Protein AF-A0A397CGH1-F1 (afdb_monomer_lite)

Organism: Aphanomyces astaci (NCBI:txid112090)

InterPro domains:
  IPR001878 Zinc finger, CCHC-type [PS50158] (148-162)
  IPR036875 Zinc finger, CCHC-type superfamily [SSF57756] (141-164)

Secondary structure (DSSP, 8-state):
--HHHHHHHHHHTS-S-GGG--HHHHHHHHHHHT---HHHHHHHHHHHHHH----TTSS-HHHHHHHHHHHHHHHHHTTT-TTHHHHSHHHHHHHHHHHHT-HHHHHHHHHHHHHHHHHHHHTT----------------PPP-----TTT--SSS-GGG-TTSPTTTTGGG-

pLDDT: mean 71.88, std 14.41, range [34.62, 93.88]

Foldseek 3Di:
DDPVVLQVCCCPVVVHGSVPQDPVNVVVVVVVVVCPDVVVVVVVLVQLLVQAAQDPVDPDPVVSVVVSVVSNCCSCVVVVNNCCCVVVVVSVVVSVVCNVVDVVVVVVVVVVVVVVVVVVVVVVPPDDDDDDDDDDDDDDDDPPQDDDPPPRHSPHHVVPDPPDDVPPVVVVD

Sequence (173 aa):
MDPFSQGRIALFDFNHDHNSITNDEGVAWFKSAFEEYPQDLDVLKQRLQRAIRFDMKRLDAESRVSRMLDELMRSLEQDHQEGVLHQEGKMVVEVMTKSIKTESLKTATQKQLQFQRTRHAAKNNGRVGGKAEVIVPKTAGPPAKKGCLKCGDMGHRVARCPMTAPGEAETLL

Structure (mmCIF, N/CA/C/O backbone):
data_AF-A0A397CGH1-F1
#
_entry.id   AF-A0A397CGH1-F1
#
loop_
_atom_site.group_PDB
_atom_site.id
_atom_site.type_symbol
_atom_site.label_atom_id
_atom_site.label_alt_id
_atom_site.label_comp_id
_atom_site.label_asym_id
_atom_site.label_entity_id
_atom_site.label_seq_id
_atom_site.pdbx_PDB_ins_code
_atom_site.Cartn_x
_atom_site.Cartn_y
_atom_site.Cartn_z
_atom_site.occupancy
_atom_site.B_iso_or_equiv
_atom_site.auth_seq_id
_atom_site.auth_comp_id
_atom_site.auth_asym_id
_atom_site.auth_atom_id
_atom_site.pdbx_PDB_model_num
ATOM 1 N N . MET A 1 1 ? 21.292 5.567 -24.914 1.00 62.66 1 MET A N 1
ATOM 2 C CA . MET A 1 1 ? 22.391 4.589 -24.769 1.00 62.66 1 MET A CA 1
ATOM 3 C C . MET A 1 1 ? 23.599 5.100 -25.521 1.00 62.66 1 MET A C 1
ATOM 5 O O . MET A 1 1 ? 23.412 5.851 -26.471 1.00 62.66 1 MET A O 1
ATOM 9 N N . ASP A 1 2 ? 24.805 4.734 -25.098 1.00 73.81 2 ASP A N 1
ATOM 10 C CA . ASP A 1 2 ? 25.999 4.997 -25.898 1.00 73.81 2 ASP A CA 1
ATOM 11 C C . ASP A 1 2 ? 26.112 3.988 -27.070 1.00 73.81 2 ASP A C 1
ATOM 13 O O . ASP A 1 2 ? 25.582 2.874 -26.970 1.00 73.81 2 ASP A O 1
ATOM 17 N N . PRO A 1 3 ? 26.803 4.348 -28.169 1.00 71.75 3 PRO A N 1
ATOM 18 C CA . PRO A 1 3 ? 26.911 3.498 -29.360 1.00 71.75 3 PRO A CA 1
ATOM 19 C C . PRO A 1 3 ? 27.618 2.153 -29.124 1.00 71.75 3 PRO A C 1
ATOM 21 O O . PRO A 1 3 ? 27.359 1.184 -29.835 1.00 71.75 3 PRO A O 1
ATOM 24 N N . PHE A 1 4 ? 28.502 2.057 -28.123 1.00 70.88 4 PHE A N 1
ATOM 25 C CA . PHE A 1 4 ? 29.187 0.801 -27.803 1.00 70.88 4 PHE A CA 1
ATOM 26 C C . PHE A 1 4 ? 28.241 -0.190 -27.127 1.00 70.88 4 PHE A C 1
ATOM 28 O O . PHE A 1 4 ? 28.210 -1.365 -27.497 1.00 70.88 4 PHE A O 1
ATOM 35 N N . SER A 1 5 ? 27.448 0.275 -26.162 1.00 73.44 5 SER A N 1
ATOM 36 C CA . SER A 1 5 ? 26.421 -0.541 -25.511 1.00 73.44 5 SER A CA 1
ATOM 37 C C . SER A 1 5 ? 25.376 -1.018 -26.517 1.00 73.44 5 SER A C 1
ATOM 39 O O . SER A 1 5 ? 25.026 -2.198 -26.529 1.00 73.44 5 SER A O 1
ATOM 41 N N . GLN A 1 6 ? 24.949 -0.135 -27.422 1.00 70.38 6 GLN A N 1
ATOM 42 C CA . GLN A 1 6 ? 23.989 -0.474 -28.470 1.00 70.38 6 GLN A CA 1
ATOM 43 C C . GLN A 1 6 ? 24.547 -1.507 -29.467 1.00 70.38 6 GLN A C 1
ATOM 45 O O . GLN A 1 6 ? 23.839 -2.443 -29.831 1.00 70.38 6 GLN A O 1
ATOM 50 N N . GLY A 1 7 ? 25.832 -1.417 -29.833 1.00 76.12 7 GLY A N 1
ATOM 51 C CA . GLY A 1 7 ? 26.481 -2.405 -30.701 1.00 76.12 7 GLY A CA 1
ATOM 52 C C . GLY A 1 7 ? 26.613 -3.796 -30.081 1.00 76.12 7 GLY A C 1
ATOM 53 O O . GLY A 1 7 ? 26.486 -4.801 -30.778 1.00 76.12 7 GLY A O 1
ATOM 54 N N . ARG A 1 8 ? 26.819 -3.879 -28.763 1.00 75.31 8 ARG A N 1
ATOM 55 C CA . ARG A 1 8 ? 26.869 -5.167 -28.056 1.00 75.31 8 ARG A CA 1
ATOM 56 C C . ARG A 1 8 ? 25.497 -5.821 -27.962 1.00 75.31 8 ARG A C 1
ATOM 58 O O . ARG A 1 8 ? 25.402 -7.014 -28.212 1.00 75.31 8 ARG A O 1
ATOM 65 N N . ILE A 1 9 ? 24.461 -5.047 -27.655 1.00 75.38 9 ILE A N 1
ATOM 66 C CA . ILE A 1 9 ? 23.076 -5.540 -27.627 1.00 75.38 9 ILE A CA 1
ATOM 67 C C . ILE A 1 9 ? 22.671 -6.042 -29.015 1.00 75.38 9 ILE A C 1
ATOM 69 O O . ILE A 1 9 ? 22.132 -7.135 -29.151 1.00 75.38 9 ILE A O 1
ATOM 73 N N . ALA A 1 10 ? 23.013 -5.297 -30.067 1.00 74.75 10 ALA A N 1
ATOM 74 C CA . ALA A 1 10 ? 22.708 -5.700 -31.433 1.00 74.75 10 ALA A CA 1
ATOM 75 C C . ALA A 1 10 ? 23.302 -7.063 -31.812 1.00 74.75 10 ALA A C 1
ATOM 77 O O . ALA A 1 10 ? 22.627 -7.920 -32.383 1.00 74.75 10 ALA A O 1
ATOM 78 N N . LEU A 1 11 ? 24.565 -7.270 -31.442 1.00 76.19 11 LEU A N 1
ATOM 79 C CA . LEU A 1 11 ? 25.291 -8.486 -31.768 1.00 76.19 11 LEU A CA 1
ATOM 80 C C . LEU A 1 11 ? 24.849 -9.684 -30.915 1.00 76.19 11 LEU A C 1
ATOM 82 O O . LEU A 1 11 ? 24.746 -10.788 -31.440 1.00 76.19 11 LEU A O 1
ATOM 86 N N . PHE A 1 12 ? 24.613 -9.486 -29.614 1.00 76.00 12 PHE A N 1
ATOM 87 C CA . PHE A 1 12 ? 24.321 -10.580 -28.681 1.00 76.00 12 PHE A CA 1
ATOM 88 C C . PHE A 1 12 ? 22.833 -10.937 -28.592 1.00 76.00 12 PHE A C 1
ATOM 90 O O . PHE A 1 12 ? 22.515 -12.122 -28.539 1.00 76.00 12 PHE A O 1
ATOM 97 N N . ASP A 1 13 ? 21.936 -9.949 -28.584 1.00 75.38 13 ASP A N 1
ATOM 98 C CA . ASP A 1 13 ? 20.498 -10.168 -28.382 1.00 75.38 13 ASP A CA 1
ATOM 99 C C . ASP A 1 13 ? 19.732 -10.312 -29.702 1.00 75.38 13 ASP A C 1
ATOM 101 O O . ASP A 1 13 ? 18.800 -11.108 -29.797 1.00 75.38 13 ASP A O 1
ATOM 105 N N . PHE A 1 14 ? 20.134 -9.569 -30.736 1.00 74.50 14 PHE A N 1
ATOM 106 C CA . PHE A 1 14 ? 19.459 -9.582 -32.039 1.00 74.50 14 PHE A CA 1
ATOM 107 C C . PHE A 1 14 ? 20.204 -10.389 -33.105 1.00 74.50 14 PHE A C 1
ATOM 109 O O . PHE A 1 14 ? 19.628 -10.673 -34.152 1.00 74.50 14 PHE A O 1
ATOM 116 N N . ASN A 1 15 ? 21.468 -10.763 -32.864 1.00 77.62 15 ASN A N 1
ATOM 117 C CA . ASN A 1 15 ? 22.343 -11.409 -33.850 1.00 77.62 15 ASN A CA 1
ATOM 118 C C . ASN A 1 15 ? 22.373 -10.657 -35.202 1.00 77.62 15 ASN A C 1
ATOM 120 O O . ASN A 1 15 ? 22.406 -11.261 -36.275 1.00 77.62 15 ASN A O 1
ATOM 124 N N . HIS A 1 16 ? 22.329 -9.324 -35.137 1.00 77.19 16 HIS A N 1
ATOM 125 C CA . HIS A 1 16 ? 22.232 -8.411 -36.277 1.00 77.19 16 HIS A CA 1
ATOM 126 C C . HIS A 1 16 ? 23.299 -7.307 -36.189 1.00 77.19 16 HIS A C 1
ATOM 128 O O . HIS A 1 16 ? 23.866 -7.045 -35.128 1.00 77.19 16 HIS A O 1
ATOM 134 N N . ASP A 1 17 ? 23.576 -6.632 -37.312 1.00 72.31 17 ASP A N 1
ATOM 135 C CA . ASP A 1 17 ? 24.429 -5.438 -37.309 1.00 72.31 17 ASP A CA 1
ATOM 136 C C . ASP A 1 17 ? 23.708 -4.273 -36.621 1.00 72.31 17 ASP A C 1
ATOM 138 O O . ASP A 1 17 ? 22.512 -4.054 -36.837 1.00 72.31 17 ASP A O 1
ATOM 142 N N . HIS A 1 18 ? 24.439 -3.484 -35.834 1.00 65.38 18 HIS A N 1
ATOM 143 C CA . HIS A 1 18 ? 23.885 -2.358 -35.079 1.00 65.38 18 HIS A CA 1
ATOM 144 C C . HIS A 1 18 ? 23.115 -1.371 -35.977 1.00 65.38 18 HIS A C 1
ATOM 146 O O . HIS A 1 18 ? 22.094 -0.829 -35.550 1.00 65.38 18 HIS A O 1
ATOM 152 N N . ASN A 1 19 ? 23.541 -1.162 -37.225 1.00 72.94 19 ASN A N 1
ATOM 153 C CA . ASN A 1 19 ? 22.884 -0.216 -38.132 1.00 72.94 19 ASN A CA 1
ATOM 154 C C . ASN A 1 19 ? 21.561 -0.741 -38.712 1.00 72.94 19 ASN A C 1
ATOM 156 O O . ASN A 1 19 ? 20.826 0.024 -39.333 1.00 72.94 19 ASN A O 1
ATOM 160 N N . SER A 1 20 ? 21.273 -2.034 -38.539 1.00 76.50 20 SER A N 1
ATOM 161 C CA . SER A 1 20 ? 20.050 -2.675 -39.036 1.00 76.50 20 SER A CA 1
ATOM 162 C C . SER A 1 20 ? 18.908 -2.691 -38.022 1.00 76.50 20 SER A C 1
ATOM 164 O O . SER A 1 20 ? 17.772 -2.936 -38.412 1.00 76.50 20 SER A O 1
ATOM 166 N N . ILE A 1 21 ? 19.190 -2.374 -36.753 1.00 77.19 21 ILE A N 1
ATOM 167 C CA . ILE A 1 21 ? 18.174 -2.315 -35.701 1.00 77.19 21 ILE A CA 1
ATOM 168 C C . ILE A 1 21 ? 17.413 -1.007 -35.817 1.00 77.19 21 ILE A C 1
ATOM 170 O O . ILE A 1 21 ? 17.965 0.085 -35.644 1.00 77.19 21 ILE A O 1
ATOM 174 N N . THR A 1 22 ? 16.123 -1.124 -36.086 1.00 80.94 22 THR A N 1
ATOM 175 C CA . THR A 1 22 ? 15.225 0.023 -36.115 1.00 80.94 22 THR A CA 1
ATOM 176 C C . THR A 1 22 ? 14.932 0.522 -34.701 1.00 80.94 22 THR A C 1
ATOM 178 O O . THR A 1 22 ? 15.047 -0.201 -33.709 1.00 80.94 22 THR A O 1
ATOM 181 N N . ASN A 1 23 ? 14.526 1.788 -34.588 1.00 76.38 23 ASN A N 1
ATOM 182 C CA . ASN A 1 23 ? 14.155 2.359 -33.293 1.00 76.38 23 ASN A CA 1
ATOM 183 C C . ASN A 1 23 ? 12.989 1.579 -32.655 1.00 76.38 23 ASN A C 1
ATOM 185 O O . ASN A 1 23 ? 13.010 1.322 -31.457 1.00 76.38 23 ASN A O 1
ATOM 189 N N . ASP A 1 24 ? 12.025 1.118 -33.456 1.00 79.38 24 ASP A N 1
ATOM 190 C CA . ASP A 1 24 ? 10.884 0.337 -32.969 1.00 79.38 24 ASP A CA 1
ATOM 191 C C . ASP A 1 24 ? 11.297 -1.043 -32.430 1.00 79.38 24 ASP A C 1
ATOM 193 O O . ASP A 1 24 ? 10.801 -1.453 -31.383 1.00 79.38 24 ASP A O 1
ATOM 197 N N . GL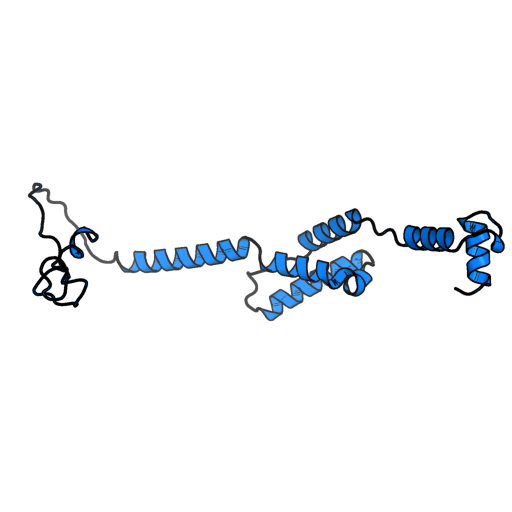U A 1 25 ? 12.248 -1.732 -33.069 1.00 78.06 25 GLU A N 1
ATOM 198 C CA . GLU A 1 25 ? 12.811 -2.999 -32.571 1.00 78.06 25 GLU A CA 1
ATOM 199 C C . GLU A 1 25 ? 13.615 -2.802 -31.283 1.00 78.06 25 GLU A C 1
ATOM 201 O O . GLU A 1 25 ? 13.481 -3.582 -30.340 1.00 78.06 25 GLU A O 1
ATOM 206 N N . GLY A 1 26 ? 14.404 -1.726 -31.205 1.00 76.75 26 GLY A N 1
ATOM 207 C CA . GLY A 1 26 ? 15.129 -1.362 -29.988 1.00 76.75 26 GLY A CA 1
ATOM 208 C C . GLY A 1 26 ? 14.187 -1.023 -28.829 1.00 76.75 26 GLY A C 1
ATOM 209 O O . GLY A 1 26 ? 14.410 -1.456 -27.698 1.00 76.75 26 GLY A O 1
ATOM 210 N N . VAL A 1 27 ? 13.100 -0.297 -29.107 1.00 74.94 27 VAL A N 1
ATOM 211 C CA . VAL A 1 27 ? 12.047 0.012 -28.128 1.00 74.94 27 VAL A CA 1
ATOM 212 C C . VAL A 1 27 ? 11.289 -1.250 -27.719 1.00 74.94 27 VAL A C 1
ATOM 214 O O . VAL A 1 27 ? 10.971 -1.394 -26.540 1.00 74.94 27 VAL A O 1
ATOM 217 N N . ALA A 1 28 ? 11.006 -2.162 -28.651 1.00 77.94 28 ALA A N 1
ATOM 218 C CA . ALA A 1 28 ? 10.352 -3.433 -28.361 1.00 77.94 28 ALA A CA 1
ATOM 219 C C . ALA A 1 28 ? 11.226 -4.322 -27.468 1.00 77.94 28 ALA A C 1
ATOM 221 O O . ALA A 1 28 ? 10.756 -4.734 -26.418 1.00 77.94 28 ALA A O 1
ATOM 222 N N . TRP A 1 29 ? 12.504 -4.527 -27.798 1.00 76.75 29 TRP A N 1
ATOM 223 C CA . TRP A 1 29 ? 13.447 -5.276 -26.954 1.00 76.75 29 TRP A CA 1
ATOM 224 C C . TRP A 1 29 ? 13.626 -4.650 -25.575 1.00 76.75 29 TRP A C 1
ATOM 226 O O . TRP A 1 29 ? 13.584 -5.357 -24.571 1.00 76.75 29 TRP A O 1
ATOM 236 N N . PHE A 1 30 ? 13.746 -3.320 -25.501 1.00 71.94 30 PHE A N 1
ATOM 237 C CA . PHE A 1 30 ? 13.841 -2.631 -24.217 1.00 71.94 30 PHE A CA 1
ATOM 238 C C . PHE A 1 30 ? 12.572 -2.849 -23.385 1.00 71.94 30 PHE A C 1
ATOM 240 O O . PHE A 1 30 ? 12.660 -3.128 -22.197 1.00 71.94 30 PHE A O 1
ATOM 247 N N . LYS A 1 31 ? 11.386 -2.785 -23.998 1.00 68.25 31 LYS A N 1
ATOM 248 C CA . LYS A 1 31 ? 10.118 -3.076 -23.312 1.00 68.25 31 LYS A CA 1
ATOM 249 C C . LYS A 1 31 ? 9.973 -4.549 -22.930 1.00 68.25 31 LYS A C 1
ATOM 251 O O . LYS A 1 31 ? 9.471 -4.815 -21.848 1.00 68.25 31 LYS A O 1
ATOM 256 N N . SER A 1 32 ? 10.444 -5.479 -23.756 1.00 65.62 32 SER A N 1
ATOM 257 C CA . SER A 1 32 ? 10.455 -6.915 -23.454 1.00 65.62 32 SER A CA 1
ATOM 258 C C . SER A 1 32 ? 11.413 -7.260 -22.310 1.00 65.62 32 SER A C 1
ATOM 260 O O . SER A 1 32 ? 11.117 -8.140 -21.512 1.00 65.62 32 SER A O 1
ATOM 262 N N . ALA A 1 33 ? 12.523 -6.531 -22.161 1.00 63.03 33 ALA A N 1
ATOM 263 C CA . ALA A 1 33 ? 13.406 -6.648 -20.998 1.00 63.03 33 ALA A CA 1
ATOM 264 C C . ALA A 1 33 ? 12.757 -6.133 -19.693 1.00 63.03 33 ALA A C 1
ATOM 266 O O . ALA A 1 33 ? 13.194 -6.496 -18.604 1.00 63.03 33 ALA A O 1
ATOM 267 N N . PHE A 1 34 ? 11.714 -5.304 -19.812 1.00 52.19 34 PHE A N 1
ATOM 268 C CA . PHE A 1 34 ? 10.917 -4.734 -18.721 1.00 52.19 34 PHE A CA 1
ATOM 269 C C . PHE A 1 34 ? 9.508 -5.334 -18.631 1.00 52.19 34 PHE A C 1
ATOM 271 O O . PHE A 1 34 ? 8.640 -4.736 -17.997 1.00 52.19 34 PHE A O 1
ATOM 278 N N . GLU A 1 35 ? 9.247 -6.482 -19.262 1.00 53.44 35 GLU A N 1
ATOM 279 C CA . GLU A 1 35 ? 7.929 -7.121 -19.234 1.00 53.44 35 GLU A CA 1
ATOM 280 C C . GLU A 1 35 ? 7.690 -7.752 -17.848 1.00 53.44 35 GLU A C 1
ATOM 282 O O . GLU A 1 35 ? 7.731 -8.963 -17.658 1.00 53.44 35 GLU A O 1
ATOM 287 N N . GLU A 1 36 ? 7.488 -6.898 -16.841 1.00 55.00 36 GLU A N 1
ATOM 288 C CA . GLU A 1 36 ? 6.929 -7.263 -15.548 1.00 55.00 36 GLU A CA 1
ATOM 289 C C . GLU A 1 36 ? 5.499 -7.716 -15.824 1.00 55.00 36 GLU A C 1
ATOM 291 O O . GLU A 1 36 ? 4.598 -6.919 -16.117 1.00 55.00 36 GLU A O 1
ATOM 296 N N . TYR A 1 37 ? 5.312 -9.035 -15.839 1.00 49.06 37 TYR A N 1
ATOM 297 C CA . TYR A 1 37 ? 4.022 -9.626 -16.124 1.00 49.06 37 TYR A CA 1
ATOM 298 C C . TYR A 1 37 ? 3.016 -9.078 -15.102 1.00 49.06 37 TYR A C 1
ATOM 300 O O . TYR A 1 37 ? 3.260 -9.153 -13.898 1.00 49.06 37 TYR A O 1
ATOM 308 N N . PRO A 1 38 ? 1.827 -8.608 -15.517 1.00 55.34 38 PRO A N 1
ATOM 309 C CA . PRO A 1 38 ? 0.781 -8.219 -14.567 1.00 55.34 38 PRO A CA 1
ATOM 310 C C . PRO A 1 38 ? 0.408 -9.363 -13.600 1.00 55.34 38 PRO A C 1
ATOM 312 O O . PRO A 1 38 ? -0.078 -9.122 -12.498 1.00 55.34 38 PRO A O 1
ATOM 315 N N . GLN A 1 39 ? 0.699 -10.612 -13.984 1.00 57.31 39 GLN A N 1
ATOM 316 C CA . GLN A 1 39 ? 0.595 -11.794 -13.129 1.00 57.31 39 GLN A CA 1
ATOM 317 C C . GLN A 1 39 ? 1.599 -11.780 -11.965 1.00 57.31 39 GLN A C 1
ATOM 319 O O . GLN A 1 39 ? 1.225 -12.164 -10.858 1.00 57.31 39 GLN A O 1
ATOM 324 N N . ASP A 1 40 ? 2.826 -11.297 -12.170 1.00 71.50 40 ASP A N 1
ATOM 325 C CA . ASP A 1 40 ? 3.837 -11.187 -11.114 1.00 71.50 40 ASP A CA 1
ATOM 326 C C . ASP A 1 40 ? 3.434 -10.144 -10.075 1.00 71.50 40 ASP A C 1
ATOM 328 O O . ASP A 1 40 ? 3.599 -10.370 -8.874 1.00 71.50 40 ASP A O 1
ATOM 332 N N . LEU A 1 41 ? 2.798 -9.053 -10.511 1.00 77.19 41 LEU A N 1
ATOM 333 C CA . LEU A 1 41 ? 2.283 -8.034 -9.602 1.00 77.19 41 LEU A CA 1
ATOM 334 C C . LEU A 1 41 ? 1.107 -8.552 -8.761 1.00 77.19 41 LEU A C 1
ATOM 336 O O . LEU A 1 41 ? 1.023 -8.261 -7.567 1.00 77.19 41 LEU A O 1
ATOM 340 N N . ASP A 1 42 ? 0.219 -9.365 -9.340 1.00 83.25 42 ASP A N 1
ATOM 341 C CA . ASP A 1 42 ? -0.863 -10.019 -8.597 1.00 83.25 42 ASP A CA 1
ATOM 342 C C . ASP A 1 42 ? -0.342 -11.086 -7.622 1.00 83.25 42 ASP A C 1
ATOM 344 O O . ASP A 1 42 ? -0.833 -11.184 -6.491 1.00 83.25 42 ASP A O 1
ATOM 348 N N . VAL A 1 43 ? 0.675 -11.861 -8.011 1.00 85.50 43 VAL A N 1
ATOM 349 C CA . VAL A 1 43 ? 1.342 -12.831 -7.127 1.00 85.50 43 VAL A CA 1
ATOM 350 C C . VAL A 1 43 ? 2.040 -12.109 -5.976 1.00 85.50 43 VAL A C 1
ATOM 352 O O . VAL A 1 43 ? 1.846 -12.485 -4.816 1.00 85.50 43 VAL A O 1
ATOM 355 N N . LEU A 1 44 ? 2.776 -11.034 -6.266 1.00 86.38 44 LEU A N 1
ATOM 356 C CA . LEU A 1 44 ? 3.407 -10.165 -5.276 1.00 86.38 44 LEU A CA 1
ATOM 357 C C . LEU A 1 44 ? 2.364 -9.581 -4.324 1.00 86.38 44 LEU A C 1
ATOM 359 O O . LEU A 1 44 ? 2.483 -9.708 -3.106 1.00 86.38 44 LEU A O 1
ATOM 363 N N . LYS A 1 45 ? 1.285 -9.013 -4.862 1.00 87.75 45 LYS A N 1
ATOM 364 C CA . LYS A 1 45 ? 0.173 -8.464 -4.085 1.00 87.75 45 LYS A CA 1
ATOM 365 C C . LYS A 1 45 ? -0.441 -9.509 -3.159 1.00 87.75 45 LYS A C 1
ATOM 367 O O . LYS A 1 45 ? -0.648 -9.224 -1.979 1.00 87.75 45 LYS A O 1
ATOM 372 N N . GLN A 1 46 ? -0.715 -10.718 -3.650 1.00 88.62 46 GLN A N 1
ATOM 373 C CA . GLN A 1 46 ? -1.244 -11.813 -2.830 1.00 88.62 46 GLN A CA 1
ATOM 374 C C . GLN A 1 46 ? -0.252 -12.269 -1.757 1.00 88.62 46 GLN A C 1
ATOM 376 O O . GLN A 1 46 ? -0.655 -12.556 -0.626 1.00 88.62 46 GLN A O 1
ATOM 381 N N . ARG A 1 47 ? 1.041 -12.338 -2.087 1.00 90.00 47 ARG A N 1
ATOM 382 C CA . ARG A 1 47 ? 2.103 -12.708 -1.148 1.00 90.00 47 ARG A CA 1
ATOM 383 C C . ARG A 1 47 ? 2.208 -11.685 -0.024 1.00 90.00 47 ARG A C 1
ATOM 385 O O . ARG A 1 47 ? 2.112 -12.071 1.141 1.00 90.00 47 ARG A O 1
ATOM 392 N N . LEU A 1 48 ? 2.292 -10.398 -0.364 1.00 90.50 48 LEU A N 1
ATOM 393 C CA . LEU A 1 48 ? 2.306 -9.305 0.605 1.00 90.50 48 LEU A CA 1
ATOM 394 C C . LEU A 1 48 ? 1.043 -9.340 1.466 1.00 90.50 48 LEU A C 1
ATOM 396 O O . LEU A 1 48 ? 1.152 -9.365 2.684 1.00 90.50 48 LEU A O 1
ATOM 400 N N . GLN A 1 49 ? -0.150 -9.478 0.878 1.00 89.56 49 GLN A N 1
ATOM 401 C CA . GLN A 1 49 ? -1.404 -9.609 1.638 1.00 89.56 49 GLN A CA 1
ATOM 402 C C . GLN A 1 49 ? -1.390 -10.744 2.672 1.00 89.56 49 GLN A C 1
ATOM 404 O O . GLN A 1 49 ? -2.020 -10.619 3.722 1.00 89.56 49 GLN A O 1
ATOM 409 N N . ARG A 1 50 ? -0.706 -11.859 2.392 1.00 88.62 50 ARG A N 1
ATOM 410 C CA . ARG A 1 50 ? -0.563 -12.970 3.347 1.00 88.62 50 ARG A CA 1
ATOM 411 C C . ARG A 1 50 ? 0.505 -12.700 4.404 1.00 88.62 50 ARG A C 1
ATOM 413 O O . ARG A 1 50 ? 0.344 -13.163 5.538 1.00 88.62 50 ARG A O 1
ATOM 420 N N . ALA A 1 51 ? 1.572 -12.002 4.023 1.00 88.56 51 ALA A N 1
ATOM 421 C CA . ALA A 1 51 ? 2.715 -11.704 4.873 1.00 88.56 51 ALA A CA 1
ATOM 422 C C . ALA A 1 51 ? 2.384 -10.648 5.936 1.00 88.56 51 ALA A C 1
ATOM 424 O O . ALA A 1 51 ? 2.655 -10.875 7.113 1.00 88.56 51 ALA A O 1
ATOM 425 N N . ILE A 1 52 ? 1.748 -9.537 5.546 1.00 90.12 52 ILE A N 1
ATOM 426 C CA . ILE A 1 52 ? 1.441 -8.437 6.468 1.00 90.12 52 ILE A CA 1
ATOM 427 C C . ILE A 1 52 ? 0.117 -8.606 7.190 1.00 90.12 52 ILE A C 1
ATOM 429 O O . ILE A 1 52 ? -0.929 -8.838 6.580 1.00 90.12 52 ILE A O 1
ATOM 433 N N . ARG A 1 53 ? 0.138 -8.393 8.511 1.00 84.00 53 ARG A N 1
ATOM 434 C CA . ARG A 1 53 ? -1.057 -8.484 9.356 1.00 84.00 53 ARG A CA 1
ATOM 435 C C . ARG A 1 53 ? -1.235 -7.255 10.235 1.00 84.00 53 ARG A C 1
ATOM 437 O O . ARG A 1 53 ? -0.313 -6.788 10.893 1.00 84.00 53 ARG A O 1
ATOM 444 N N . PHE A 1 54 ? -2.478 -6.786 10.325 1.00 84.06 54 PHE A N 1
ATOM 445 C CA . PHE A 1 54 ? -2.857 -5.752 11.283 1.00 84.06 54 PHE A CA 1
ATOM 446 C C . PHE A 1 54 ? -3.368 -6.389 12.583 1.00 84.06 54 PHE A C 1
ATOM 448 O O . PHE A 1 54 ? -4.532 -6.788 12.690 1.00 84.06 54 PHE A O 1
ATOM 455 N N . ASP A 1 55 ? -2.493 -6.520 13.581 1.00 80.69 55 ASP A N 1
ATOM 456 C CA . ASP A 1 55 ? -2.842 -7.161 14.853 1.00 80.69 55 ASP A CA 1
ATOM 457 C C . ASP A 1 55 ? -3.591 -6.212 15.799 1.00 80.69 55 ASP A C 1
ATOM 459 O O . ASP A 1 55 ? -3.000 -5.412 16.520 1.00 80.69 55 ASP A O 1
ATOM 463 N N . MET A 1 56 ? -4.916 -6.345 15.859 1.00 76.25 56 MET A N 1
ATOM 464 C CA . MET A 1 56 ? -5.756 -5.560 16.770 1.00 76.25 56 MET A CA 1
ATOM 465 C C . MET A 1 56 ? -5.562 -5.882 18.259 1.00 76.25 56 MET A C 1
ATOM 467 O O . MET A 1 56 ? -6.071 -5.135 19.092 1.00 76.25 56 MET A O 1
ATOM 471 N N . LYS A 1 57 ? -4.871 -6.973 18.619 1.00 78.88 57 LYS A N 1
ATOM 472 C CA . LYS A 1 57 ? -4.629 -7.338 20.024 1.00 78.88 57 LYS A CA 1
ATOM 473 C C . LYS A 1 57 ? -3.515 -6.507 20.660 1.00 78.88 57 LYS A C 1
ATOM 475 O O . LYS A 1 57 ? -3.435 -6.451 21.886 1.00 78.88 57 LYS A O 1
ATOM 480 N N . ARG A 1 58 ? -2.678 -5.837 19.861 1.00 76.50 58 ARG A N 1
ATOM 481 C CA . ARG A 1 58 ? -1.737 -4.834 20.374 1.00 76.50 58 ARG A CA 1
ATOM 482 C C . ARG A 1 58 ? -2.504 -3.577 20.785 1.00 76.50 58 ARG A C 1
ATOM 484 O O . ARG A 1 58 ? -3.267 -3.018 20.004 1.00 76.50 58 ARG A O 1
ATOM 491 N N . LEU A 1 59 ? -2.282 -3.152 22.027 1.00 70.88 59 LEU A N 1
ATOM 492 C CA . LEU A 1 59 ? -2.989 -2.029 22.649 1.00 70.88 59 LEU A CA 1
ATOM 493 C C . LEU A 1 59 ? -2.655 -0.696 21.971 1.00 70.88 59 LEU A C 1
ATOM 495 O O . LEU A 1 59 ? -3.546 0.100 21.680 1.00 70.88 59 LEU A O 1
ATOM 499 N N . ASP A 1 60 ? -1.375 -0.480 21.681 1.00 85.50 60 ASP A N 1
ATOM 500 C CA . ASP A 1 60 ? -0.891 0.753 21.074 1.00 85.50 60 ASP A CA 1
ATOM 501 C C . ASP A 1 60 ? -1.076 0.756 19.543 1.00 85.50 60 ASP A C 1
ATOM 503 O O . ASP A 1 60 ? -0.886 -0.254 18.861 1.00 85.50 60 ASP A O 1
ATOM 507 N N . ALA A 1 61 ? -1.520 1.890 19.000 1.00 80.06 61 ALA A N 1
ATOM 508 C CA . ALA A 1 61 ? -1.782 2.068 17.572 1.00 80.06 61 ALA A CA 1
ATOM 509 C C . ALA A 1 61 ? -0.495 2.191 16.756 1.00 80.06 61 ALA A C 1
ATOM 511 O O . ALA A 1 61 ? -0.382 1.545 15.717 1.00 80.06 61 ALA A O 1
ATOM 512 N N . GLU A 1 62 ? 0.474 2.955 17.251 1.00 83.69 62 GLU A N 1
ATOM 513 C CA . GLU A 1 62 ? 1.752 3.185 16.575 1.00 83.69 62 GLU A CA 1
ATOM 514 C C . GLU A 1 62 ? 2.507 1.865 16.421 1.00 83.69 62 GLU A C 1
ATOM 516 O O . GLU A 1 62 ? 2.774 1.402 15.318 1.00 83.69 62 GLU A O 1
ATOM 521 N N . SER A 1 63 ? 2.641 1.151 17.529 1.00 88.12 63 SER A N 1
ATOM 522 C CA . SER A 1 63 ? 3.056 -0.240 17.626 1.00 88.12 63 SER A CA 1
ATOM 523 C C . SER A 1 63 ? 2.478 -1.184 16.562 1.00 88.12 63 SER A C 1
ATOM 525 O O . SER A 1 63 ? 3.195 -2.029 16.017 1.00 88.12 63 SER A O 1
ATOM 527 N N . ARG A 1 64 ? 1.169 -1.105 16.296 1.00 87.19 64 ARG A N 1
ATOM 528 C CA . ARG A 1 64 ? 0.497 -1.969 15.311 1.00 87.19 64 ARG A CA 1
ATOM 529 C C . ARG A 1 64 ?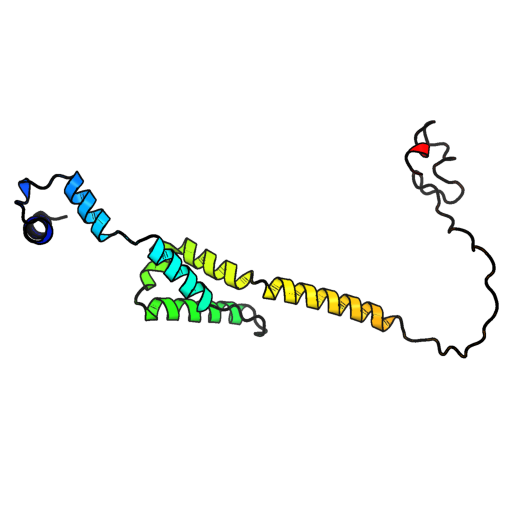 0.949 -1.660 13.897 1.00 87.19 64 ARG A C 1
ATOM 531 O O . ARG A 1 64 ? 1.213 -2.585 13.134 1.00 87.19 64 ARG A O 1
ATOM 538 N N . VAL A 1 65 ? 1.041 -0.375 13.577 1.00 87.94 65 VAL A N 1
ATOM 539 C CA . VAL A 1 65 ? 1.478 0.094 12.264 1.00 87.94 65 VAL A CA 1
ATOM 540 C C . VAL A 1 65 ? 2.958 -0.210 12.060 1.00 87.94 65 VAL A C 1
ATOM 542 O O . VAL A 1 65 ? 3.288 -0.796 11.035 1.00 87.94 65 VAL A O 1
ATOM 545 N N . SER A 1 66 ? 3.822 0.070 13.041 1.00 90.12 66 SER A N 1
ATOM 546 C CA . SER A 1 66 ? 5.263 -0.195 12.940 1.00 90.12 66 SER A CA 1
ATOM 547 C C . SER A 1 66 ? 5.551 -1.665 12.662 1.00 90.12 66 SER A C 1
ATOM 549 O O . SER A 1 66 ? 6.272 -1.979 11.730 1.00 90.12 66 SER A O 1
ATOM 551 N N . ARG A 1 67 ? 4.893 -2.593 13.367 1.00 90.25 67 ARG A N 1
ATOM 552 C CA . ARG A 1 67 ? 5.108 -4.026 13.108 1.00 90.25 67 ARG A CA 1
ATOM 553 C C . ARG A 1 67 ? 4.561 -4.502 11.772 1.00 90.25 67 ARG A C 1
ATOM 555 O O . ARG A 1 67 ? 5.160 -5.377 11.161 1.00 90.25 67 ARG A O 1
ATOM 562 N N . MET A 1 68 ? 3.443 -3.942 11.322 1.00 92.75 68 MET A N 1
ATOM 563 C CA . MET A 1 68 ? 2.943 -4.229 9.981 1.00 92.75 68 MET A CA 1
ATOM 564 C C . MET A 1 68 ? 3.933 -3.719 8.922 1.00 92.75 68 MET A C 1
ATOM 566 O O . MET A 1 68 ? 4.184 -4.409 7.943 1.00 92.75 68 MET A O 1
ATOM 570 N N . LEU A 1 69 ? 4.538 -2.548 9.128 1.00 91.06 69 LEU A N 1
ATOM 571 C CA . LEU A 1 69 ? 5.590 -2.029 8.252 1.00 91.06 69 LEU A CA 1
ATOM 572 C C . LEU A 1 69 ? 6.860 -2.893 8.297 1.00 91.06 69 LEU A C 1
ATOM 574 O O . LEU A 1 69 ? 7.410 -3.194 7.245 1.00 91.06 69 LEU A O 1
ATOM 578 N N . ASP A 1 70 ? 7.277 -3.368 9.470 1.00 92.31 70 ASP A N 1
ATOM 579 C CA . ASP A 1 70 ? 8.436 -4.262 9.608 1.00 92.31 70 ASP A CA 1
ATOM 580 C C . ASP A 1 70 ? 8.225 -5.601 8.882 1.00 92.31 70 ASP A C 1
ATOM 582 O O . ASP A 1 70 ? 9.155 -6.166 8.311 1.00 92.31 70 ASP A O 1
ATOM 586 N N . GLU A 1 71 ? 7.006 -6.144 8.924 1.00 92.12 71 GLU A N 1
ATOM 587 C CA . GLU A 1 71 ? 6.626 -7.360 8.195 1.00 92.12 71 GLU A CA 1
ATOM 588 C C . GLU A 1 71 ? 6.597 -7.122 6.677 1.00 92.12 71 GLU A C 1
ATOM 590 O O . GLU A 1 71 ? 7.015 -7.995 5.915 1.00 92.12 71 GLU A O 1
ATOM 595 N N . LEU A 1 72 ? 6.159 -5.936 6.242 1.00 91.88 72 LEU A N 1
ATOM 596 C CA . LEU A 1 72 ? 6.176 -5.530 4.837 1.00 91.88 72 LEU A CA 1
ATOM 597 C C . LEU A 1 72 ? 7.607 -5.419 4.312 1.00 91.88 72 LEU A C 1
ATOM 599 O O . LEU A 1 72 ? 7.921 -6.044 3.302 1.00 91.88 72 LEU A O 1
ATOM 603 N N . MET A 1 73 ? 8.462 -4.647 4.991 1.00 91.81 73 MET A N 1
ATOM 604 C CA . MET A 1 73 ? 9.841 -4.431 4.545 1.00 91.81 73 MET A CA 1
ATOM 605 C C . MET A 1 73 ? 10.601 -5.750 4.487 1.00 91.81 73 MET A C 1
ATOM 607 O O . MET A 1 73 ? 11.133 -6.089 3.437 1.00 91.81 73 MET A O 1
ATOM 611 N N . ARG A 1 74 ? 10.498 -6.576 5.534 1.00 93.88 74 ARG A N 1
ATOM 612 C CA . ARG A 1 74 ? 11.139 -7.896 5.565 1.00 93.88 74 ARG A CA 1
ATOM 613 C C . ARG A 1 74 ? 10.689 -8.805 4.421 1.00 93.88 74 ARG A C 1
ATOM 615 O O . ARG A 1 74 ? 11.497 -9.556 3.890 1.00 93.88 74 ARG A O 1
ATOM 622 N N . SER A 1 75 ? 9.408 -8.756 4.044 1.00 90.62 75 SER A N 1
ATOM 623 C CA . SER A 1 75 ? 8.885 -9.550 2.925 1.00 90.62 75 SER A CA 1
ATOM 624 C C . SER A 1 75 ? 9.350 -9.048 1.557 1.00 90.62 75 SER A C 1
ATOM 626 O O . SER A 1 75 ? 9.332 -9.828 0.609 1.00 90.62 75 SER A O 1
ATOM 628 N N . LEU A 1 76 ? 9.695 -7.767 1.428 1.00 89.62 76 LEU A N 1
ATOM 629 C CA . LEU A 1 76 ? 10.251 -7.210 0.195 1.00 89.62 76 LEU A CA 1
ATOM 630 C C . LEU A 1 76 ? 11.756 -7.477 0.112 1.00 89.62 76 LEU A C 1
ATOM 632 O O . LEU A 1 76 ? 12.229 -7.925 -0.928 1.00 89.62 76 LEU A O 1
ATOM 636 N N . GLU A 1 77 ? 12.474 -7.294 1.221 1.00 89.44 77 GLU A N 1
ATOM 637 C CA . GLU A 1 77 ? 13.908 -7.581 1.344 1.00 89.44 77 GLU A CA 1
ATOM 638 C C . GLU A 1 77 ? 14.219 -9.064 1.101 1.00 89.44 77 GLU A C 1
ATOM 640 O O . GLU A 1 77 ? 15.193 -9.391 0.430 1.00 89.44 77 GLU A O 1
ATOM 645 N N . GLN A 1 78 ? 13.376 -9.980 1.597 1.00 86.81 78 GLN A N 1
ATOM 646 C CA . GLN A 1 78 ? 13.569 -11.424 1.416 1.00 86.81 78 GLN A CA 1
ATOM 647 C C . GLN A 1 78 ? 13.643 -11.837 -0.062 1.00 86.81 78 GLN A C 1
ATOM 649 O O . GLN A 1 78 ? 14.362 -12.776 -0.405 1.00 86.81 78 GLN A O 1
ATOM 654 N N . ASP A 1 79 ? 12.929 -11.123 -0.928 1.00 83.56 79 ASP A N 1
ATOM 655 C CA . ASP A 1 79 ? 12.837 -11.425 -2.353 1.00 83.56 79 ASP A CA 1
ATOM 656 C C . ASP A 1 79 ? 13.640 -10.433 -3.214 1.00 83.56 79 ASP A C 1
ATOM 658 O O . ASP A 1 79 ? 13.564 -10.500 -4.437 1.00 83.56 79 ASP A O 1
ATOM 662 N N . HIS A 1 80 ? 14.430 -9.543 -2.592 1.00 81.25 80 HIS A N 1
ATOM 663 C CA . HIS A 1 80 ? 15.185 -8.464 -3.253 1.00 81.25 80 HIS A CA 1
ATOM 664 C C . HIS A 1 80 ? 14.294 -7.558 -4.127 1.00 81.25 80 HIS A C 1
ATOM 666 O O . HIS A 1 80 ? 14.664 -7.125 -5.219 1.00 81.25 80 HIS A O 1
ATOM 672 N N . GLN A 1 81 ? 13.065 -7.317 -3.660 1.00 84.12 81 GLN A N 1
ATOM 673 C CA . GLN A 1 81 ? 12.029 -6.543 -4.346 1.00 84.12 81 GLN A CA 1
ATOM 674 C C . GLN A 1 81 ? 11.780 -5.187 -3.668 1.00 84.12 81 GLN A C 1
ATOM 676 O O . GLN A 1 81 ? 10.705 -4.603 -3.805 1.00 84.12 81 GLN A O 1
ATOM 681 N N . GLU A 1 82 ? 12.761 -4.635 -2.951 1.00 83.50 82 GLU A N 1
ATOM 682 C CA . GLU A 1 82 ? 12.664 -3.311 -2.321 1.00 83.50 82 GLU A CA 1
ATOM 683 C C . GLU A 1 82 ? 12.307 -2.186 -3.314 1.00 83.50 82 GLU A C 1
ATOM 685 O O . GLU A 1 82 ? 11.629 -1.221 -2.949 1.00 83.50 82 GLU A O 1
ATOM 690 N N . GLY A 1 83 ? 12.664 -2.345 -4.596 1.00 81.69 83 GLY A N 1
ATOM 691 C CA . GLY A 1 83 ? 12.323 -1.411 -5.676 1.00 81.69 83 GLY A CA 1
ATOM 692 C C . GLY A 1 83 ? 10.815 -1.216 -5.905 1.00 81.69 83 GLY A C 1
ATOM 693 O O . GLY A 1 83 ? 10.404 -0.167 -6.410 1.00 81.69 83 GLY A O 1
ATOM 694 N N . VAL A 1 84 ? 9.980 -2.165 -5.461 1.00 84.62 84 VAL A N 1
ATOM 695 C CA . VAL A 1 84 ? 8.508 -2.108 -5.541 1.00 84.62 84 VAL A CA 1
ATOM 696 C C . VAL A 1 84 ? 7.951 -0.902 -4.784 1.00 84.62 84 VAL A C 1
ATOM 698 O O . VAL A 1 84 ? 6.948 -0.328 -5.200 1.00 84.62 84 VAL A O 1
ATOM 701 N N . LEU A 1 85 ? 8.601 -0.458 -3.703 1.00 82.56 85 LEU A N 1
ATOM 702 C CA . LEU A 1 85 ? 8.154 0.720 -2.948 1.00 82.56 85 LEU A CA 1
ATOM 703 C C . LEU A 1 85 ? 8.184 2.001 -3.793 1.00 82.56 85 LEU A C 1
ATOM 705 O O . LEU A 1 85 ? 7.355 2.890 -3.594 1.00 82.56 85 LEU A O 1
ATOM 709 N N . HIS A 1 86 ? 9.119 2.083 -4.742 1.00 79.56 86 HIS A N 1
ATOM 710 C CA . HIS A 1 86 ? 9.304 3.247 -5.604 1.00 79.56 86 HIS A CA 1
ATOM 711 C C . HIS A 1 86 ? 8.471 3.177 -6.885 1.00 79.56 86 HIS A C 1
ATOM 713 O O . HIS A 1 86 ? 7.927 4.197 -7.304 1.00 79.56 86 HIS A O 1
ATOM 719 N N . GLN A 1 87 ? 8.363 1.995 -7.494 1.00 76.88 87 GLN A N 1
ATOM 720 C CA . GLN A 1 87 ? 7.662 1.812 -8.771 1.00 76.88 87 GLN A CA 1
ATOM 721 C C . GLN A 1 87 ? 6.162 1.555 -8.562 1.00 76.88 87 GLN A C 1
ATOM 723 O 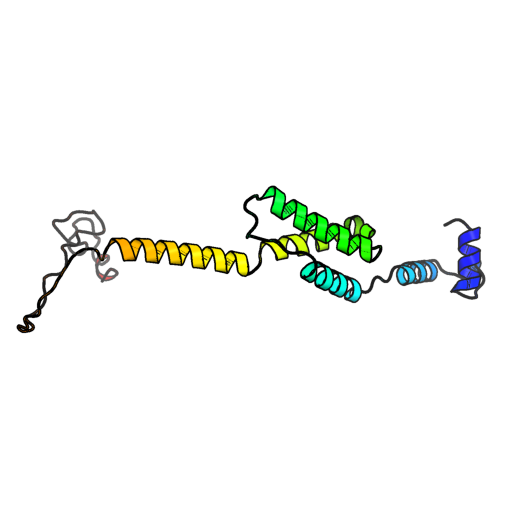O . GLN A 1 87 ? 5.320 2.192 -9.188 1.00 76.88 87 GLN A O 1
ATOM 728 N N . GLU A 1 88 ? 5.824 0.730 -7.571 1.00 83.19 88 GLU A N 1
ATOM 729 C CA . GLU A 1 88 ? 4.482 0.185 -7.340 1.00 83.19 88 GLU A CA 1
ATOM 730 C C . GLU A 1 88 ? 3.947 0.540 -5.941 1.00 83.19 88 GLU A C 1
ATOM 732 O O . GLU A 1 88 ? 3.151 -0.178 -5.325 1.00 83.19 88 GLU A O 1
ATOM 737 N N . GLY A 1 89 ? 4.332 1.717 -5.432 1.00 76.81 89 GLY A N 1
ATOM 738 C CA . GLY A 1 89 ? 3.926 2.201 -4.107 1.00 76.81 89 GLY A CA 1
ATOM 739 C C . GLY A 1 89 ? 2.403 2.270 -3.914 1.00 76.81 89 GLY A C 1
ATOM 740 O O . GLY A 1 89 ? 1.901 2.081 -2.805 1.00 76.81 89 GLY A O 1
ATOM 741 N N . LYS A 1 90 ? 1.635 2.456 -4.999 1.00 83.62 90 LYS A N 1
ATOM 742 C CA . LYS A 1 90 ? 0.162 2.398 -4.969 1.00 83.62 90 LYS A CA 1
ATOM 743 C C . LYS A 1 90 ? -0.352 1.016 -4.565 1.00 83.62 90 LYS A C 1
ATOM 745 O O . LYS A 1 90 ? -1.260 0.937 -3.739 1.00 83.62 90 LYS A O 1
ATOM 750 N N . MET A 1 91 ? 0.228 -0.052 -5.113 1.00 86.31 91 MET A N 1
ATOM 751 C CA . MET A 1 91 ? -0.132 -1.429 -4.770 1.00 86.31 91 MET A CA 1
ATOM 752 C C . MET A 1 91 ? 0.200 -1.709 -3.302 1.00 86.31 91 MET A C 1
ATOM 754 O O . MET A 1 91 ? -0.645 -2.224 -2.572 1.00 86.31 91 MET A O 1
ATOM 758 N N . VAL A 1 92 ? 1.370 -1.274 -2.830 1.00 86.75 92 VAL A N 1
ATOM 759 C CA . VAL A 1 92 ? 1.788 -1.447 -1.429 1.00 86.75 92 VAL A CA 1
ATOM 760 C C . VAL A 1 92 ? 0.813 -0.767 -0.462 1.00 86.75 92 VAL A C 1
ATOM 762 O O . VAL A 1 92 ? 0.330 -1.395 0.485 1.00 86.75 92 VAL A O 1
ATOM 765 N N . VAL A 1 93 ? 0.440 0.487 -0.734 1.00 87.56 93 VAL A N 1
ATOM 766 C CA . VAL A 1 93 ? -0.564 1.219 0.058 1.00 87.56 93 VAL A CA 1
ATOM 767 C C . VAL A 1 93 ? -1.930 0.531 0.003 1.00 87.56 93 VAL A C 1
ATOM 769 O O . VAL A 1 93 ? -2.629 0.447 1.020 1.00 87.56 93 VAL A O 1
ATOM 772 N N . GLU A 1 94 ? -2.324 0.013 -1.162 1.00 86.94 94 GLU A N 1
ATOM 773 C CA . GLU A 1 94 ? -3.567 -0.738 -1.328 1.00 86.94 94 GLU A CA 1
ATOM 774 C C . GLU A 1 94 ? -3.579 -1.999 -0.452 1.00 86.94 94 GLU A C 1
ATOM 776 O O . GLU A 1 94 ? -4.564 -2.249 0.250 1.00 86.94 94 GLU A O 1
ATOM 781 N N . VAL A 1 95 ? -2.488 -2.770 -0.446 1.00 88.38 95 VAL A N 1
ATOM 782 C CA . VAL A 1 95 ? -2.337 -3.962 0.395 1.00 88.38 95 VAL A CA 1
ATOM 783 C C . VAL A 1 95 ? -2.407 -3.589 1.877 1.00 88.38 95 VAL A C 1
ATOM 785 O O . VAL A 1 95 ? -3.221 -4.162 2.601 1.00 88.38 95 VAL A O 1
ATOM 788 N N . MET A 1 96 ? -1.643 -2.589 2.325 1.00 88.19 96 MET A N 1
ATOM 789 C CA . MET A 1 96 ? -1.668 -2.132 3.721 1.00 88.19 96 MET A CA 1
ATOM 790 C C . MET A 1 96 ? -3.073 -1.701 4.161 1.00 88.19 96 MET A C 1
ATOM 792 O O . MET A 1 96 ? -3.563 -2.093 5.222 1.00 88.19 96 MET A O 1
ATOM 796 N N . THR A 1 97 ? -3.760 -0.924 3.323 1.00 86.75 97 THR A N 1
ATOM 797 C CA . THR A 1 97 ? -5.112 -0.431 3.612 1.00 86.75 97 THR A CA 1
ATOM 798 C C . THR A 1 97 ? -6.115 -1.579 3.696 1.00 86.75 97 THR A C 1
ATOM 800 O O . THR A 1 97 ? -7.004 -1.563 4.551 1.00 86.75 97 THR A O 1
ATOM 803 N N . LYS A 1 98 ? -5.981 -2.595 2.837 1.00 85.62 98 LYS A N 1
ATOM 804 C CA . LYS A 1 98 ? -6.810 -3.806 2.887 1.00 85.62 98 LYS A CA 1
ATOM 805 C C . LYS A 1 98 ? -6.573 -4.602 4.170 1.00 85.62 98 LYS A C 1
ATOM 807 O O . LYS A 1 98 ? -7.551 -5.009 4.793 1.00 85.62 98 LYS A O 1
ATOM 812 N N . SER A 1 99 ? -5.323 -4.730 4.615 1.00 82.75 99 SER A N 1
ATOM 813 C CA . SER A 1 99 ? -4.978 -5.392 5.880 1.00 82.75 99 SER A CA 1
ATOM 814 C C . SER A 1 99 ? -5.532 -4.656 7.108 1.00 82.75 99 SER A C 1
ATOM 816 O O . SER A 1 99 ? -5.931 -5.292 8.084 1.00 82.75 99 SER A O 1
ATOM 818 N N . ILE A 1 100 ? -5.660 -3.327 7.059 1.00 83.56 100 ILE A N 1
ATOM 819 C CA . ILE A 1 100 ? -6.341 -2.551 8.111 1.00 83.56 100 ILE A CA 1
ATOM 820 C C . ILE A 1 100 ? -7.863 -2.752 8.043 1.00 83.56 100 ILE A C 1
ATOM 822 O O . ILE A 1 100 ? -8.508 -2.968 9.066 1.00 83.56 100 ILE A O 1
ATOM 826 N N . LYS A 1 101 ? -8.455 -2.721 6.842 1.00 70.62 101 LYS A N 1
ATOM 827 C CA . LYS A 1 101 ? -9.911 -2.842 6.615 1.00 70.62 101 LYS A CA 1
ATOM 828 C C . LYS A 1 101 ? -10.477 -4.256 6.798 1.00 70.62 101 LYS A C 1
ATOM 830 O O . LYS A 1 101 ? -11.652 -4.468 6.495 1.00 70.62 101 LYS A O 1
ATOM 835 N N . THR A 1 102 ? -9.674 -5.206 7.273 1.00 61.09 102 THR A N 1
ATOM 836 C CA . THR A 1 102 ? -10.030 -6.626 7.382 1.00 61.09 102 THR A CA 1
ATOM 837 C C . THR A 1 102 ? -11.414 -6.835 8.019 1.00 61.09 102 THR A C 1
ATOM 839 O O . THR A 1 102 ? -11.780 -6.145 8.971 1.00 61.09 102 THR A O 1
ATOM 842 N N . GLU A 1 103 ? -12.171 -7.831 7.542 1.00 60.28 103 GLU A N 1
ATOM 843 C CA . GLU A 1 103 ? -13.469 -8.277 8.094 1.00 60.28 103 GLU A CA 1
ATOM 844 C C . GLU A 1 103 ? -13.446 -8.497 9.620 1.00 60.28 103 GLU A C 1
ATOM 846 O O . GLU A 1 103 ? -14.459 -8.343 10.305 1.00 60.28 103 GLU A O 1
ATOM 851 N N . SER A 1 104 ? -12.268 -8.772 10.180 1.00 61.94 104 SER A N 1
ATOM 852 C CA . SER A 1 104 ? -11.975 -8.802 11.613 1.00 61.94 104 SER A CA 1
ATOM 853 C C . SER A 1 104 ? -12.348 -7.506 12.330 1.00 61.94 104 SER A C 1
ATOM 855 O O . SER A 1 104 ? -12.899 -7.566 13.424 1.00 61.94 104 SER A O 1
ATOM 857 N N . LEU A 1 105 ? -12.080 -6.347 11.723 1.00 62.62 105 LEU A N 1
ATOM 858 C CA . LEU A 1 105 ? -12.362 -5.031 12.289 1.00 62.62 105 LEU A CA 1
ATOM 859 C C . LEU A 1 105 ? -13.874 -4.806 12.317 1.00 62.62 105 LEU A C 1
ATOM 861 O O . LEU A 1 105 ? -14.413 -4.556 13.388 1.00 62.62 105 LEU A O 1
ATOM 865 N N . LYS A 1 106 ? -14.581 -5.062 11.206 1.00 65.69 106 LYS A N 1
ATOM 866 C CA . LYS A 1 106 ? -16.058 -5.040 11.159 1.00 65.69 106 LYS A CA 1
ATOM 867 C C . LYS A 1 106 ? -16.683 -5.993 12.182 1.00 65.69 106 LYS A C 1
ATOM 869 O O . LYS A 1 106 ? -17.572 -5.598 12.934 1.00 65.69 106 LYS A O 1
ATOM 874 N N . THR A 1 107 ? -16.181 -7.224 12.261 1.00 71.94 107 THR A N 1
ATOM 875 C CA . THR A 1 107 ? -16.665 -8.249 13.196 1.00 71.94 107 THR A CA 1
ATOM 876 C C . THR A 1 107 ? -16.388 -7.862 14.647 1.00 71.94 107 THR A C 1
ATOM 878 O O . THR A 1 107 ? -17.244 -8.053 15.508 1.00 71.94 107 THR A O 1
ATOM 881 N N . ALA A 1 108 ? -15.218 -7.294 14.945 1.00 68.19 108 ALA A N 1
ATOM 882 C CA . ALA A 1 108 ? -14.867 -6.811 16.275 1.00 68.19 108 ALA A CA 1
ATOM 883 C C . ALA A 1 108 ? -15.737 -5.615 16.678 1.00 68.19 108 ALA A C 1
ATOM 885 O O . ALA A 1 108 ? -16.263 -5.600 17.790 1.00 68.19 108 ALA A O 1
ATOM 886 N N . THR A 1 109 ? -15.969 -4.654 15.776 1.00 72.94 109 THR A N 1
ATOM 887 C CA . THR A 1 109 ? -16.882 -3.529 16.027 1.00 72.94 109 THR A CA 1
ATOM 888 C C . THR A 1 109 ? -18.310 -4.027 16.252 1.00 72.94 109 THR A C 1
ATOM 890 O O . THR A 1 109 ? -18.973 -3.593 17.191 1.00 72.94 109 THR A O 1
ATOM 893 N N . GLN A 1 110 ? -18.776 -4.996 15.461 1.00 77.50 110 GLN A N 1
ATOM 894 C CA . GLN A 1 110 ? -20.104 -5.591 15.614 1.00 77.50 110 GLN A CA 1
ATOM 895 C C . GLN A 1 110 ? -20.247 -6.371 16.925 1.00 77.50 110 GLN A C 1
ATOM 897 O O . GLN A 1 110 ? -21.246 -6.202 17.624 1.00 77.50 110 GLN A O 1
ATOM 902 N N . LYS A 1 111 ? -19.245 -7.172 17.306 1.00 78.88 111 LYS A N 1
ATOM 903 C CA . LYS A 1 111 ? -19.205 -7.866 18.603 1.00 78.88 111 LYS A CA 1
ATOM 904 C C . LYS A 1 111 ? -19.165 -6.879 19.768 1.00 78.88 111 LYS A C 1
ATOM 906 O O . LYS A 1 111 ? -19.874 -7.086 20.746 1.00 78.88 111 LYS A O 1
ATOM 911 N N . GLN A 1 112 ? -18.419 -5.781 19.652 1.00 78.25 112 GLN A N 1
ATOM 912 C CA . GLN A 1 112 ? -18.380 -4.728 20.668 1.00 78.25 112 GLN A CA 1
ATOM 913 C C . GLN A 1 112 ? -19.740 -4.031 20.812 1.00 78.25 112 GLN A C 1
ATOM 915 O O . GLN A 1 112 ? -20.206 -3.794 21.926 1.00 78.25 112 GLN A O 1
ATOM 920 N N . LEU A 1 113 ? -20.416 -3.741 19.699 1.00 81.00 113 LEU A N 1
ATOM 921 C CA . LEU A 1 113 ? -21.768 -3.177 19.697 1.00 81.00 113 LEU A CA 1
ATOM 922 C C . LEU A 1 113 ? -22.799 -4.152 20.285 1.00 81.00 113 LEU A C 1
ATOM 924 O O . LEU A 1 113 ? -23.658 -3.737 21.062 1.00 81.00 113 LEU A O 1
ATOM 928 N N . GLN A 1 114 ? -22.709 -5.445 19.963 1.00 77.38 114 GLN A N 1
ATOM 929 C CA . GLN A 1 114 ? -23.555 -6.481 20.561 1.00 77.38 114 GLN A CA 1
ATOM 930 C C . GLN A 1 114 ? -23.300 -6.627 22.063 1.00 77.38 114 GLN A C 1
ATOM 932 O O . GLN A 1 114 ? -24.259 -6.660 22.825 1.00 77.38 114 GLN A O 1
ATOM 937 N N . PHE A 1 115 ? -22.039 -6.641 22.501 1.00 75.19 115 PHE A N 1
ATOM 938 C CA . PHE A 1 115 ? -21.674 -6.713 23.916 1.00 75.19 115 PHE A CA 1
ATOM 939 C C . PHE A 1 115 ? -22.176 -5.499 24.709 1.00 75.19 115 PHE A C 1
ATOM 941 O O . PHE A 1 115 ? -22.636 -5.634 25.842 1.00 75.19 115 PHE A O 1
ATOM 948 N N . GLN A 1 116 ? -22.153 -4.304 24.112 1.00 72.12 116 GLN A N 1
ATOM 949 C CA . GLN A 1 116 ? -22.776 -3.127 24.718 1.00 72.12 116 GLN A CA 1
ATOM 950 C C . GLN A 1 116 ? -24.302 -3.274 24.795 1.00 72.12 116 GLN A C 1
ATOM 952 O O . GLN A 1 116 ? -24.875 -3.065 25.863 1.00 72.12 116 GLN A O 1
ATOM 957 N N . ARG A 1 117 ? -24.967 -3.718 23.719 1.00 69.88 117 ARG A N 1
ATOM 958 C CA . ARG A 1 117 ? -26.422 -3.970 23.721 1.00 69.88 117 ARG A CA 1
ATOM 959 C C . ARG A 1 117 ? -26.838 -4.998 24.779 1.00 69.88 117 ARG A C 1
ATOM 961 O O . ARG A 1 117 ? -27.804 -4.762 25.501 1.00 69.88 117 ARG A O 1
ATOM 968 N N . THR A 1 118 ? -26.098 -6.097 24.931 1.00 67.12 118 THR A N 1
ATOM 969 C CA . THR A 1 118 ? -26.386 -7.126 25.943 1.00 67.12 118 THR A CA 1
ATOM 970 C C . THR A 1 118 ? -26.047 -6.670 27.361 1.00 67.12 118 THR A C 1
ATOM 972 O O . THR A 1 118 ? -26.779 -7.012 28.285 1.00 67.12 118 THR A O 1
ATOM 975 N N . ARG A 1 119 ? -25.024 -5.823 27.564 1.00 67.75 119 ARG A N 1
ATOM 976 C CA . ARG A 1 119 ? -24.771 -5.167 28.865 1.00 67.75 119 ARG A CA 1
ATOM 977 C C . ARG A 1 119 ? -25.907 -4.238 29.296 1.00 67.75 119 ARG A C 1
ATOM 979 O O . ARG A 1 119 ? -26.239 -4.206 30.481 1.00 67.75 119 ARG A O 1
ATOM 986 N N . HIS A 1 120 ? -26.491 -3.482 28.367 1.00 55.59 120 HIS A N 1
ATOM 987 C CA . HIS A 1 120 ? -27.646 -2.625 28.657 1.00 55.59 120 HIS A CA 1
ATOM 988 C C . HIS A 1 120 ? -28.919 -3.440 28.929 1.00 55.59 120 HIS A C 1
ATOM 990 O O . HIS A 1 120 ? -29.724 -3.035 29.765 1.00 55.59 120 HIS A O 1
ATOM 996 N N . ALA A 1 121 ? -29.064 -4.612 28.302 1.00 56.97 121 ALA A N 1
ATOM 997 C CA . ALA A 1 121 ? -30.140 -5.552 28.606 1.00 56.97 121 ALA A CA 1
ATOM 998 C C . ALA A 1 121 ? -29.954 -6.244 29.972 1.00 56.97 121 ALA A C 1
ATOM 1000 O O . ALA A 1 121 ? -30.883 -6.297 30.762 1.00 56.97 121 ALA A O 1
ATOM 1001 N N . ALA A 1 122 ? -28.754 -6.709 30.328 1.00 55.66 122 ALA A N 1
ATOM 1002 C CA . ALA A 1 122 ? -28.529 -7.410 31.599 1.00 55.66 122 ALA A CA 1
ATOM 1003 C C . ALA A 1 122 ? -28.739 -6.522 32.845 1.00 55.66 122 ALA A C 1
ATOM 1005 O O . ALA A 1 122 ? -29.145 -7.015 33.895 1.00 55.66 122 ALA A O 1
ATOM 1006 N N . LYS A 1 123 ? -28.516 -5.204 32.737 1.00 53.66 123 LYS A N 1
ATOM 1007 C CA . LYS A 1 123 ? -28.770 -4.248 33.832 1.00 53.66 123 LYS A CA 1
ATOM 1008 C C . LYS A 1 123 ? -30.257 -4.017 34.131 1.00 53.66 123 LYS A C 1
ATOM 1010 O O . LYS A 1 123 ? -30.556 -3.468 35.186 1.00 53.66 123 LYS A O 1
ATOM 1015 N N . ASN A 1 124 ? -31.176 -4.419 33.248 1.00 49.88 124 ASN A N 1
ATOM 1016 C CA . ASN A 1 124 ? -32.614 -4.223 33.458 1.00 49.88 124 ASN A CA 1
ATOM 1017 C C . ASN A 1 124 ? -33.319 -5.418 34.130 1.00 49.88 124 ASN A C 1
ATOM 1019 O O . ASN A 1 124 ? -34.457 -5.267 34.563 1.00 49.88 124 ASN A O 1
ATOM 1023 N N . ASN A 1 125 ? -32.654 -6.570 34.287 1.00 53.56 125 ASN A N 1
ATOM 1024 C CA . ASN A 1 125 ? -33.301 -7.803 34.754 1.00 53.56 125 ASN A CA 1
ATOM 1025 C C . ASN A 1 125 ? -33.106 -8.089 36.258 1.00 53.56 125 ASN A C 1
ATOM 1027 O O . ASN A 1 125 ? -33.028 -9.234 36.694 1.00 53.56 125 ASN A O 1
ATOM 1031 N N . GLY A 1 126 ? -32.974 -7.037 37.063 1.00 48.28 126 GLY A N 1
ATOM 1032 C CA . GLY A 1 126 ? -32.565 -7.128 38.461 1.00 48.28 126 GLY A CA 1
ATOM 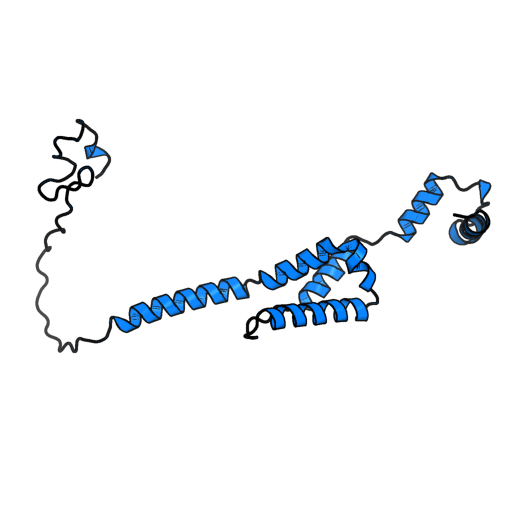1033 C C . GLY A 1 126 ? -33.673 -7.004 39.502 1.00 48.28 126 GLY A C 1
ATOM 1034 O O . GLY A 1 126 ? -33.351 -6.563 40.596 1.00 48.28 126 GLY A O 1
ATOM 1035 N N . ARG A 1 127 ? -34.946 -7.320 39.218 1.00 60.09 127 ARG A N 1
ATOM 1036 C CA . AR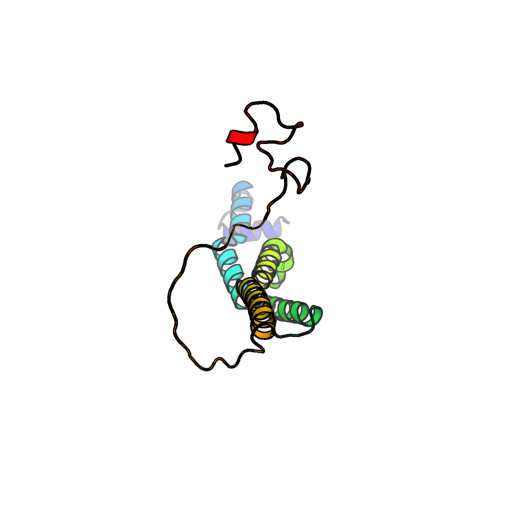G A 1 127 ? -35.949 -7.624 40.263 1.00 60.09 127 ARG A CA 1
ATOM 1037 C C . ARG A 1 127 ? -37.230 -8.170 39.640 1.00 60.09 127 ARG A C 1
ATOM 1039 O O . ARG A 1 127 ? -37.890 -7.448 38.912 1.00 60.09 127 ARG A O 1
ATOM 1046 N N . VAL A 1 128 ? -37.587 -9.406 39.977 1.00 40.75 128 VAL A N 1
ATOM 1047 C CA . VAL A 1 128 ? -38.937 -9.843 40.381 1.00 40.75 128 VAL A CA 1
ATOM 1048 C C . VAL A 1 128 ? -38.848 -11.352 40.605 1.00 40.75 128 VAL A C 1
ATOM 1050 O O . VAL A 1 128 ? -38.731 -12.144 39.675 1.00 40.75 128 VAL A O 1
ATOM 1053 N N . GLY A 1 129 ? -38.854 -11.745 41.879 1.00 47.38 129 GLY A N 1
ATOM 1054 C CA . GLY A 1 129 ? -39.253 -13.092 42.259 1.00 47.38 129 GLY A CA 1
ATOM 1055 C C . GLY A 1 129 ? -40.764 -13.185 42.082 1.00 47.38 129 GLY A C 1
ATOM 1056 O O . GLY A 1 129 ? -41.500 -12.480 42.768 1.00 47.38 129 GLY A O 1
ATOM 1057 N N . GLY A 1 130 ? -41.213 -14.008 41.140 1.00 39.91 130 GLY A N 1
ATOM 1058 C CA . GLY A 1 130 ? -42.624 -14.307 40.924 1.00 39.91 130 GLY A CA 1
ATOM 1059 C C . GLY A 1 130 ? -42.937 -15.713 41.415 1.00 39.91 130 GLY A C 1
ATOM 1060 O O . GLY A 1 130 ? -42.552 -16.687 40.773 1.00 39.91 130 GLY A O 1
ATOM 1061 N N . LYS A 1 131 ? -43.643 -15.816 42.547 1.00 35.72 131 LYS A N 1
ATOM 1062 C CA . LYS A 1 131 ? -44.479 -16.986 42.830 1.00 35.72 131 LYS A CA 1
ATOM 1063 C C . LYS A 1 131 ? -45.649 -16.954 41.849 1.00 35.72 131 LYS A C 1
ATOM 1065 O O . LYS A 1 131 ? -46.234 -15.898 41.622 1.00 35.72 131 LYS A O 1
ATOM 1070 N N . ALA A 1 132 ? -45.920 -18.103 41.245 1.00 42.44 132 ALA A N 1
ATOM 1071 C CA . ALA A 1 132 ? -47.008 -18.298 40.309 1.00 42.44 132 ALA A CA 1
ATOM 1072 C C . ALA A 1 132 ? -48.359 -18.128 41.009 1.00 42.44 132 ALA A C 1
ATOM 1074 O O . ALA A 1 132 ? -48.619 -18.804 42.001 1.00 42.44 132 ALA A O 1
ATOM 1075 N N . GLU A 1 133 ? -49.231 -17.307 40.436 1.00 34.62 133 GLU A N 1
ATOM 1076 C CA . GLU A 1 133 ? -50.665 -17.542 40.524 1.00 34.62 133 GLU A CA 1
ATOM 1077 C C . GLU A 1 133 ? -51.325 -17.134 39.204 1.00 34.62 133 GLU A C 1
ATOM 1079 O O . GLU A 1 133 ? -51.103 -16.053 38.658 1.00 34.62 133 GLU A O 1
ATOM 1084 N N . VAL A 1 134 ? -52.061 -18.093 38.652 1.00 43.78 134 VAL A N 1
ATOM 1085 C CA . VAL A 1 134 ? -52.844 -18.027 37.420 1.00 43.78 134 VAL A CA 1
ATOM 1086 C C . VAL A 1 134 ? -54.160 -17.334 37.738 1.00 43.78 134 VAL A C 1
ATOM 1088 O O . VAL A 1 134 ? -54.823 -17.817 38.639 1.00 43.78 134 VAL A O 1
ATOM 1091 N N . ILE A 1 135 ? -54.581 -16.321 36.966 1.00 37.91 135 ILE A N 1
ATOM 1092 C CA . ILE A 1 135 ? -56.001 -15.980 36.721 1.00 37.91 135 ILE A CA 1
ATOM 1093 C C . ILE A 1 135 ? -56.129 -15.156 35.410 1.00 37.91 135 ILE A C 1
ATOM 1095 O O . ILE A 1 135 ? -55.658 -14.029 35.317 1.00 37.91 135 ILE A O 1
ATOM 1099 N N . VAL A 1 136 ? -56.795 -15.781 34.425 1.00 38.56 136 VAL A N 1
ATOM 1100 C CA . VAL A 1 136 ? -57.807 -15.286 33.451 1.00 38.56 136 VAL A CA 1
ATOM 1101 C C . VAL A 1 136 ? -57.490 -14.091 32.509 1.00 38.56 136 VAL A C 1
ATOM 1103 O O . VAL A 1 136 ? -57.187 -12.992 32.966 1.00 38.56 136 VAL A O 1
ATOM 1106 N N . PRO A 1 137 ? -57.691 -14.228 31.174 1.00 49.62 137 PRO A N 1
ATOM 1107 C CA . PRO A 1 137 ? -57.480 -13.145 30.215 1.00 49.62 137 PRO A CA 1
ATOM 1108 C C . PRO A 1 137 ? -58.706 -12.221 30.126 1.00 49.62 137 PRO A C 1
ATOM 1110 O O . PRO A 1 137 ? -59.804 -12.657 29.779 1.00 49.62 137 PRO A O 1
ATOM 1113 N N . LYS A 1 138 ? -58.521 -10.921 30.392 1.00 39.38 138 LYS A N 1
ATOM 1114 C CA . LYS A 1 138 ? -59.556 -9.895 30.192 1.00 39.38 138 LYS A CA 1
ATOM 1115 C C . LYS A 1 138 ? -58.974 -8.661 29.488 1.00 39.38 138 LYS A C 1
ATOM 1117 O O . LYS A 1 138 ? -58.240 -7.882 30.077 1.00 39.38 138 LYS A O 1
ATOM 1122 N N . THR A 1 139 ? -59.291 -8.572 28.195 1.00 39.09 139 THR A N 1
ATOM 1123 C CA . THR A 1 139 ? -59.540 -7.368 27.374 1.00 39.09 139 THR A CA 1
ATOM 1124 C C . THR A 1 139 ? -58.677 -6.107 27.580 1.00 39.09 139 THR A C 1
ATOM 1126 O O . THR A 1 139 ? -58.822 -5.398 28.569 1.00 39.09 139 THR A O 1
ATOM 1129 N N . ALA A 1 140 ? -57.886 -5.799 26.541 1.00 49.81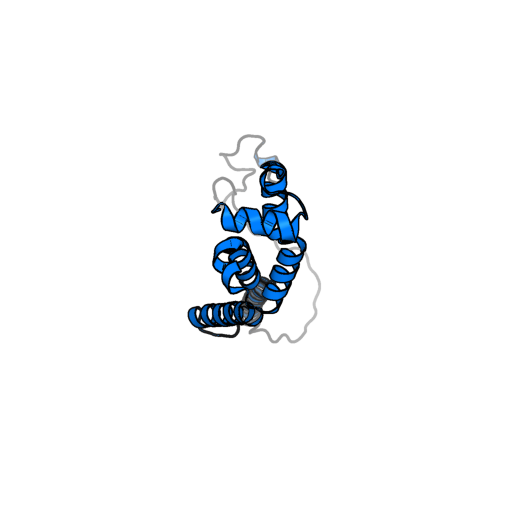 140 ALA A N 1
ATOM 1130 C CA . ALA A 1 140 ? -57.453 -4.484 26.037 1.00 49.81 140 ALA A CA 1
ATOM 1131 C C . ALA A 1 140 ? -57.383 -3.294 27.025 1.00 49.81 140 ALA A C 1
ATOM 1133 O O . ALA A 1 140 ? -58.378 -2.623 27.292 1.00 49.81 140 ALA A O 1
ATOM 1134 N N . GLY A 1 141 ? -56.162 -2.951 27.455 1.00 39.72 141 GLY A N 1
ATOM 1135 C CA . GLY A 1 141 ? -55.850 -1.637 28.030 1.00 39.72 141 GLY A CA 1
ATOM 1136 C C . GLY A 1 141 ? -55.763 -0.536 26.952 1.00 39.72 141 GLY A C 1
ATOM 1137 O O . GLY A 1 141 ? -55.440 -0.841 25.800 1.00 39.72 141 GLY A O 1
ATOM 1138 N N . PRO A 1 142 ? -56.047 0.741 27.282 1.00 50.88 142 PRO A N 1
ATOM 1139 C CA . PRO A 1 142 ? -56.260 1.792 26.290 1.00 50.88 142 PRO A CA 1
ATOM 1140 C C . PRO A 1 142 ? -54.946 2.243 25.633 1.00 50.88 142 PRO A C 1
ATOM 1142 O O . PRO A 1 142 ? -53.922 2.342 26.316 1.00 50.88 142 PRO A O 1
ATOM 1145 N N . PRO A 1 143 ? -54.947 2.579 24.327 1.00 51.28 143 PRO A N 1
ATOM 1146 C CA . PRO A 1 143 ? -53.742 3.044 23.661 1.00 51.28 143 PRO A CA 1
ATOM 1147 C C . PRO A 1 143 ? -53.324 4.397 24.241 1.00 51.28 143 PRO A C 1
ATOM 1149 O O . PRO A 1 143 ? -54.141 5.312 24.375 1.00 51.28 143 PRO A O 1
ATOM 1152 N N . ALA A 1 144 ? -52.033 4.514 24.564 1.00 59.53 144 ALA A N 1
ATOM 1153 C CA . ALA A 1 144 ? -51.398 5.729 25.057 1.00 59.53 144 ALA A CA 1
ATOM 1154 C C . ALA A 1 144 ? -51.899 6.974 24.299 1.00 59.53 144 ALA A C 1
ATOM 1156 O O . ALA A 1 144 ? -52.003 6.978 23.064 1.00 59.53 144 ALA A O 1
ATOM 1157 N N . LYS A 1 145 ? -52.236 8.031 25.047 1.00 58.38 145 LYS A N 1
ATOM 1158 C CA . LYS A 1 145 ? -52.689 9.314 24.498 1.00 58.38 145 LYS A CA 1
ATOM 1159 C C . LYS A 1 145 ? -51.541 9.941 23.698 1.00 58.38 145 LYS A C 1
ATOM 1161 O O . LYS A 1 145 ? -50.701 10.635 24.255 1.00 58.38 145 LYS A O 1
ATOM 1166 N N . LYS A 1 146 ? -51.474 9.653 22.396 1.00 65.44 146 LYS A N 1
ATOM 1167 C CA . LYS A 1 146 ? -50.597 10.363 21.457 1.00 65.44 146 LYS A CA 1
ATOM 1168 C C . LYS A 1 146 ? -51.303 11.672 21.098 1.00 65.44 146 LYS A C 1
ATOM 1170 O O . LYS A 1 146 ? -52.409 11.613 20.555 1.00 65.44 146 LYS A O 1
ATOM 1175 N N . GLY A 1 147 ? -50.699 12.803 21.458 1.00 72.25 147 GLY A N 1
ATOM 1176 C CA . GLY A 1 147 ? -51.166 14.136 21.078 1.00 72.25 147 GLY A CA 1
ATOM 1177 C C . GLY A 1 147 ? -51.098 14.378 19.569 1.00 72.25 147 GLY A C 1
ATOM 1178 O O . GLY A 1 147 ? -50.721 13.501 18.786 1.00 72.25 147 GLY A O 1
ATOM 1179 N N . CYS A 1 148 ? -51.492 15.571 19.149 1.00 78.12 148 CYS A N 1
ATOM 1180 C CA . CYS A 1 148 ? -51.452 16.015 17.771 1.00 78.12 148 CYS A CA 1
ATOM 1181 C C . CYS A 1 148 ? -50.010 16.020 17.257 1.00 78.12 148 CYS A C 1
ATOM 1183 O O . CYS A 1 148 ? -49.171 16.777 17.730 1.00 78.12 148 CYS A O 1
ATOM 1185 N N . LEU A 1 149 ? -49.725 15.207 16.241 1.00 73.62 149 LEU A N 1
ATOM 1186 C CA . LEU A 1 149 ? -48.390 15.124 15.643 1.00 73.62 149 LEU A CA 1
ATOM 1187 C C . LEU A 1 149 ? -48.009 16.368 14.827 1.00 73.62 149 LEU A C 1
ATOM 1189 O O . LEU A 1 149 ? -46.844 16.527 14.484 1.00 73.62 149 LEU A O 1
ATOM 1193 N N . LYS A 1 150 ? -48.975 17.241 14.510 1.00 68.94 150 LYS A N 1
ATOM 1194 C CA . LYS A 1 150 ? -48.736 18.464 13.735 1.00 68.94 150 LYS A CA 1
ATOM 1195 C C . LYS A 1 150 ? -48.396 19.657 14.631 1.00 68.94 150 LYS A C 1
ATOM 1197 O O . LYS A 1 150 ? -47.406 20.327 14.375 1.00 68.94 150 LYS A O 1
ATOM 1202 N N . CYS A 1 151 ? -49.189 19.918 15.673 1.00 78.56 151 CYS A N 1
ATOM 1203 C CA . CYS A 1 151 ? -48.979 21.067 16.567 1.00 78.56 151 CYS A CA 1
ATOM 1204 C C . CYS A 1 151 ? -48.419 20.701 17.950 1.00 78.56 151 CYS A C 1
ATOM 1206 O O . CYS A 1 151 ? -48.087 21.592 18.723 1.00 78.56 151 CYS A O 1
ATOM 1208 N N . GLY A 1 152 ? -48.324 19.411 18.284 1.00 68.69 152 GLY A N 1
ATOM 1209 C CA . GLY A 1 152 ? -47.810 18.935 19.571 1.00 68.69 152 GLY A CA 1
ATOM 1210 C C . GLY A 1 152 ? -48.805 19.001 20.734 1.00 68.69 152 GLY A C 1
ATOM 1211 O O . GLY A 1 152 ? -48.472 18.563 21.832 1.00 68.69 152 GLY A O 1
ATOM 1212 N N . ASP A 1 153 ? -50.022 19.509 20.520 1.00 76.19 153 ASP A N 1
ATOM 1213 C CA . ASP A 1 153 ? -51.046 19.616 21.563 1.00 76.19 153 ASP A CA 1
ATOM 1214 C C . ASP A 1 153 ? -51.567 18.231 21.987 1.00 76.19 153 ASP A C 1
ATOM 1216 O O . ASP A 1 153 ? -51.918 17.388 21.162 1.00 76.19 153 ASP A O 1
ATOM 1220 N N . MET A 1 154 ? -51.646 17.989 23.293 1.00 76.62 154 MET A N 1
ATOM 1221 C CA . MET A 1 154 ? -52.099 16.723 23.877 1.00 76.62 154 MET A CA 1
ATOM 1222 C C . MET A 1 154 ? -53.630 16.622 24.013 1.00 76.62 154 MET A C 1
ATOM 1224 O O . MET A 1 154 ? -54.141 15.545 24.330 1.00 76.62 154 MET A O 1
ATOM 1228 N N . GLY A 1 155 ? -54.362 17.716 23.783 1.00 73.88 155 GLY A N 1
ATOM 1229 C CA . GLY A 1 155 ? -55.819 17.811 23.906 1.00 73.88 155 GLY A CA 1
ATOM 1230 C C . GLY A 1 155 ? -56.603 17.282 22.701 1.00 73.88 155 GLY A C 1
ATOM 1231 O O . GLY A 1 155 ? -57.775 16.938 22.837 1.00 73.88 155 GLY A O 1
ATOM 1232 N N . HIS A 1 156 ? -55.973 17.159 21.529 1.00 76.50 156 HIS A N 1
ATOM 1233 C CA . HIS A 1 156 ? -56.596 16.618 20.318 1.00 76.50 156 HIS A CA 1
ATOM 1234 C C . HIS A 1 156 ? -55.594 15.807 19.482 1.00 76.50 156 HIS A C 1
ATOM 1236 O O . HIS A 1 156 ? -54.388 15.866 19.696 1.00 76.50 156 HIS A O 1
ATOM 1242 N N . ARG A 1 157 ? -56.085 15.010 18.524 1.00 77.56 157 ARG A N 1
ATOM 1243 C CA . ARG A 1 157 ? -55.239 14.299 17.543 1.00 77.56 157 ARG A CA 1
ATOM 1244 C C . ARG A 1 157 ? -55.180 15.081 16.235 1.00 77.56 157 ARG A C 1
ATOM 1246 O O . ARG A 1 157 ? -56.061 15.894 15.984 1.00 77.56 157 ARG A O 1
ATOM 1253 N N . VAL A 1 158 ? -54.195 14.782 15.384 1.00 74.31 158 VAL A N 1
ATOM 1254 C CA . VAL A 1 158 ? -53.964 15.497 14.111 1.00 74.31 158 VAL A CA 1
ATOM 1255 C C . VAL A 1 158 ? -55.222 15.623 13.242 1.00 74.31 158 VAL A C 1
ATOM 1257 O O . VAL A 1 158 ? -55.473 16.685 12.695 1.00 74.31 158 VAL A O 1
ATOM 1260 N N . ALA A 1 159 ? -56.097 14.611 13.239 1.00 69.19 159 ALA A N 1
ATOM 1261 C CA . ALA A 1 159 ? -57.359 14.635 12.495 1.00 69.19 159 ALA A CA 1
ATOM 1262 C C . ALA A 1 159 ? -58.389 15.679 12.961 1.00 69.19 159 ALA A C 1
ATOM 1264 O O . ALA A 1 159 ? -59.347 15.953 12.251 1.00 69.19 159 ALA A O 1
ATOM 1265 N N . ARG A 1 160 ? -58.226 16.239 14.163 1.00 67.44 160 ARG A N 1
ATOM 1266 C CA . ARG A 1 160 ? -59.103 17.277 14.729 1.00 67.44 160 ARG A CA 1
ATOM 1267 C C . ARG A 1 160 ? -58.337 18.565 15.015 1.00 67.44 160 ARG A C 1
ATOM 1269 O O . ARG A 1 160 ? -58.768 19.357 15.848 1.00 67.44 160 ARG A O 1
ATOM 1276 N N . CYS A 1 161 ? -57.168 18.737 14.399 1.00 77.25 161 CYS A N 1
ATOM 1277 C CA . CYS A 1 161 ? -56.361 19.924 14.606 1.00 77.25 161 CYS A CA 1
ATOM 1278 C C . CYS A 1 161 ? -56.934 21.089 13.790 1.00 77.25 161 CYS A C 1
ATOM 1280 O O . CYS A 1 161 ? -57.102 20.941 12.581 1.00 77.25 161 CYS A O 1
ATOM 1282 N N . PRO A 1 162 ? -57.193 22.257 14.407 1.00 73.75 162 PRO A N 1
ATOM 1283 C CA . PRO A 1 162 ? -57.698 23.433 13.694 1.00 73.75 162 PRO A CA 1
ATOM 1284 C C . PRO A 1 162 ? -56.705 23.981 12.654 1.00 73.75 162 PRO A C 1
ATOM 1286 O O . PRO A 1 162 ? -57.083 24.795 11.822 1.00 73.75 162 PRO A O 1
ATOM 1289 N N . MET A 1 163 ? -55.446 23.523 12.692 1.00 65.56 163 MET A N 1
ATOM 1290 C CA . MET A 1 163 ? -54.391 23.870 11.734 1.00 65.56 163 MET A CA 1
ATOM 1291 C C . MET A 1 163 ? -54.252 22.854 10.587 1.00 65.56 163 MET A C 1
ATOM 1293 O O . MET A 1 163 ? -53.363 23.008 9.753 1.00 65.56 163 MET A O 1
ATOM 1297 N N . THR A 1 164 ? -55.066 21.794 10.555 1.00 68.12 164 THR A N 1
ATOM 1298 C CA . THR A 1 164 ? -55.006 20.762 9.511 1.00 68.12 164 THR A CA 1
ATOM 1299 C C . THR A 1 164 ? -55.984 21.096 8.391 1.00 68.12 164 THR A C 1
ATOM 1301 O O . THR A 1 164 ? -57.174 21.296 8.635 1.00 68.12 164 THR A O 1
ATOM 1304 N N . ALA A 1 165 ? -55.481 21.154 7.155 1.00 64.62 165 ALA A N 1
ATOM 1305 C CA . ALA A 1 165 ? -56.321 21.372 5.982 1.00 64.62 165 ALA A CA 1
ATOM 1306 C C . ALA A 1 165 ? -57.244 20.154 5.745 1.00 64.62 165 ALA A C 1
ATOM 1308 O O . ALA A 1 165 ? -56.827 19.020 6.013 1.00 64.62 165 ALA A O 1
ATOM 1309 N N . PRO A 1 166 ? -58.481 20.336 5.240 1.00 55.75 166 PRO A N 1
ATOM 1310 C CA . PRO A 1 166 ? -59.378 19.217 4.955 1.00 55.75 166 PRO A CA 1
ATOM 1311 C C . PRO A 1 166 ? -58.710 18.246 3.966 1.00 55.75 166 PRO A C 1
ATOM 1313 O O . PRO A 1 166 ? -58.395 18.635 2.845 1.00 55.75 166 PRO A O 1
ATOM 1316 N N . GLY A 1 167 ? -58.452 17.008 4.399 1.00 61.34 167 GLY A N 1
ATOM 1317 C CA . GLY A 1 167 ? -57.789 15.959 3.606 1.00 61.34 167 GLY A CA 1
ATOM 1318 C C . GLY A 1 167 ? -56.344 15.618 4.010 1.00 61.34 167 GLY A C 1
ATOM 1319 O O . GLY A 1 167 ? -55.848 14.562 3.633 1.00 61.34 167 GLY A O 1
ATOM 1320 N N . GLU A 1 168 ? -55.661 16.425 4.833 1.00 60.16 168 GLU A N 1
ATOM 1321 C CA . GLU A 1 168 ? -54.288 16.105 5.291 1.00 60.16 168 GLU A CA 1
ATOM 1322 C C . GLU A 1 168 ? -54.235 14.970 6.334 1.00 60.16 168 GLU A C 1
ATOM 1324 O O . GLU A 1 168 ? -53.197 14.343 6.529 1.00 60.16 168 GLU A O 1
ATOM 1329 N N . ALA A 1 169 ? -55.331 14.715 7.052 1.00 57.44 169 ALA A N 1
ATOM 1330 C CA . ALA A 1 169 ? -55.348 13.734 8.139 1.00 57.44 169 ALA A CA 1
ATOM 1331 C C . ALA A 1 169 ? -55.506 12.278 7.670 1.00 57.44 169 ALA A C 1
ATOM 1333 O O . ALA A 1 169 ? -55.206 11.363 8.436 1.00 57.44 169 ALA A O 1
ATOM 1334 N N . GLU A 1 170 ? -55.975 12.063 6.440 1.00 57.84 170 GLU A N 1
ATOM 1335 C CA . GLU A 1 170 ? -56.256 10.730 5.889 1.00 57.84 170 GLU A CA 1
ATOM 1336 C C . GLU A 1 170 ? -54.989 10.017 5.393 1.00 57.84 170 GLU A C 1
ATOM 1338 O O . GLU A 1 170 ? -54.978 8.798 5.281 1.00 57.84 170 GLU A O 1
ATOM 1343 N N . THR A 1 171 ? -53.889 10.746 5.173 1.00 54.72 171 THR A N 1
ATOM 1344 C CA . THR A 1 171 ? -52.581 10.194 4.773 1.00 54.72 171 THR A CA 1
ATOM 1345 C C . THR A 1 171 ? -51.686 9.775 5.946 1.00 54.72 171 THR A C 1
ATOM 1347 O O . THR A 1 171 ? -50.578 9.291 5.721 1.00 54.72 171 THR A O 1
ATOM 1350 N N . LEU A 1 172 ? -52.136 9.952 7.196 1.00 52.56 172 LEU A N 1
ATOM 1351 C CA . LEU A 1 172 ? -51.364 9.638 8.411 1.00 52.56 172 LEU A CA 1
ATOM 1352 C C . LEU A 1 172 ? -51.956 8.494 9.259 1.00 52.56 172 LEU A C 1
ATOM 1354 O O . LEU A 1 172 ? -51.494 8.287 10.388 1.00 52.56 172 LEU A O 1
ATOM 1358 N N . LEU A 1 173 ? -52.966 7.778 8.749 1.00 50.41 173 LEU A N 1
ATOM 1359 C CA . LEU A 1 173 ? -53.524 6.563 9.360 1.00 50.41 173 LEU A CA 1
ATOM 1360 C C . LEU A 1 173 ? -52.963 5.295 8.713 1.00 50.41 173 LEU A C 1
ATOM 1362 O O . LEU A 1 173 ? -52.947 5.229 7.467 1.00 50.41 173 LEU A O 1
#

Radius of gyration: 36.25 Å; chains: 1; bounding box: 89×42×82 Å